Protein AF-A0A8S3JSL9-F1 (afdb_monomer_lite)

pLDDT: mean 90.42, std 7.45, range [50.91, 97.94]

Secondary structure (DSSP, 8-state):
--SB-TTSPBP--SS--EE-HHHHHHHHHTTT----EEEEEEEEETTEEEEEEEEES-SS-EEEPGGGGTPPSEEEEETTEEEEEEEESSSS-EEE-TTTSSTT--EEEEEEEEEEPSSS-EEE----TTSSSSS-TTT--------

Radius of gyration: 15.83 Å; chains: 1; bounding box: 38×41×47 Å

Structure (mmCIF, N/CA/C/O backbone):
data_AF-A0A8S3JSL9-F1
#
_entry.id   AF-A0A8S3JSL9-F1
#
loop_
_atom_site.group_PDB
_atom_site.id
_atom_site.type_symbol
_atom_site.label_atom_id
_atom_site.label_alt_id
_atom_site.label_comp_id
_atom_site.label_asym_id
_atom_site.label_entity_id
_atom_site.label_seq_id
_atom_site.pdbx_PDB_ins_code
_atom_site.Cartn_x
_atom_site.Cartn_y
_atom_site.Cartn_z
_atom_site.occupancy
_atom_site.B_iso_or_equiv
_atom_site.auth_seq_id
_atom_site.auth_comp_id
_atom_site.auth_asym_id
_atom_site.auth_atom_id
_atom_site.pdbx_PDB_model_num
ATOM 1 N N . MET A 1 1 ? 5.478 -18.375 7.736 1.00 65.38 1 MET A N 1
ATOM 2 C CA . MET A 1 1 ? 5.229 -17.770 6.404 1.00 65.38 1 MET A CA 1
ATOM 3 C C . MET A 1 1 ? 4.567 -16.401 6.552 1.00 65.38 1 MET A C 1
ATOM 5 O O . MET A 1 1 ? 3.710 -16.240 7.420 1.00 65.38 1 MET A O 1
ATOM 9 N N . LYS A 1 2 ? 4.989 -15.418 5.744 1.00 85.12 2 LYS A N 1
ATOM 10 C CA . LYS A 1 2 ? 4.541 -14.009 5.809 1.00 85.12 2 LYS A CA 1
ATOM 11 C C . LYS A 1 2 ? 3.280 -13.718 4.977 1.00 85.12 2 LYS A C 1
ATOM 13 O O . LYS A 1 2 ? 2.503 -12.851 5.350 1.00 85.12 2 LYS A O 1
ATOM 18 N N . CYS A 1 3 ? 3.044 -14.493 3.917 1.00 84.56 3 CYS A N 1
ATOM 19 C CA . CYS A 1 3 ? 1.861 -14.416 3.044 1.00 84.56 3 CYS A CA 1
ATOM 20 C C . CYS A 1 3 ? 0.579 -14.997 3.648 1.00 84.56 3 CYS A C 1
ATOM 22 O O . CYS A 1 3 ? -0.520 -14.744 3.168 1.00 84.56 3 CYS A O 1
ATOM 24 N N . CYS A 1 4 ? 0.739 -15.888 4.621 1.00 86.50 4 CYS A N 1
ATOM 25 C CA . CYS A 1 4 ? -0.218 -16.957 4.824 1.00 86.50 4 CYS A CA 1
ATOM 26 C C . CYS A 1 4 ? -0.553 -17.110 6.304 1.00 86.50 4 CYS A C 1
ATOM 28 O O . CYS A 1 4 ? 0.253 -16.797 7.193 1.00 86.50 4 CYS A O 1
ATOM 30 N N . ARG A 1 5 ? -1.754 -17.606 6.565 1.00 84.69 5 ARG A N 1
ATOM 31 C CA . ARG A 1 5 ? -2.206 -18.064 7.876 1.00 84.69 5 ARG A CA 1
ATOM 32 C C . ARG A 1 5 ? -1.432 -19.317 8.305 1.00 84.69 5 ARG A C 1
ATOM 34 O O . ARG A 1 5 ? -0.642 -19.875 7.545 1.00 84.69 5 ARG A O 1
ATOM 41 N N . ALA A 1 6 ? -1.636 -19.741 9.551 1.00 86.19 6 ALA A N 1
ATOM 42 C CA . ALA A 1 6 ? -1.000 -20.949 10.086 1.00 86.19 6 ALA A CA 1
ATOM 43 C C . ALA A 1 6 ? -1.451 -22.232 9.359 1.00 86.19 6 ALA A C 1
ATOM 45 O O . ALA A 1 6 ? -0.679 -23.177 9.265 1.00 86.19 6 ALA A O 1
ATOM 46 N N . ASP A 1 7 ? -2.665 -22.227 8.803 1.00 87.69 7 ASP A N 1
ATOM 47 C CA . ASP A 1 7 ? -3.264 -23.304 8.000 1.00 87.69 7 ASP A CA 1
ATOM 48 C C . ASP A 1 7 ? -2.800 -23.307 6.526 1.00 87.69 7 ASP A C 1
ATOM 50 O O . ASP A 1 7 ? -3.240 -24.140 5.740 1.00 87.69 7 ASP A O 1
ATOM 54 N N . GLY A 1 8 ? -1.915 -22.382 6.134 1.00 87.69 8 GLY A N 1
ATOM 55 C CA . GLY A 1 8 ? -1.417 -22.259 4.762 1.00 87.69 8 GLY A CA 1
ATOM 56 C C . GLY A 1 8 ? -2.312 -21.444 3.823 1.00 87.69 8 GLY A C 1
ATOM 57 O O . GLY A 1 8 ? -1.916 -21.206 2.683 1.00 87.69 8 GLY A O 1
ATOM 58 N N . LEU A 1 9 ? -3.467 -20.945 4.279 1.00 89.88 9 LEU A N 1
ATOM 59 C CA . LEU A 1 9 ? -4.314 -20.080 3.459 1.00 89.88 9 LEU A CA 1
ATOM 60 C C . LEU A 1 9 ? -3.633 -18.720 3.236 1.00 89.88 9 LEU A C 1
ATOM 62 O O . LEU A 1 9 ? -3.278 -18.025 4.192 1.00 89.88 9 LEU A O 1
ATOM 66 N N . ILE A 1 10 ? -3.471 -18.332 1.970 1.00 89.88 10 ILE A N 1
ATOM 67 C CA . ILE A 1 10 ? -2.925 -17.025 1.581 1.00 89.88 10 ILE A CA 1
ATOM 68 C C . ILE A 1 10 ? -3.910 -15.929 1.993 1.00 89.88 10 ILE A C 1
ATOM 70 O O . ILE A 1 10 ? -5.094 -16.005 1.649 1.00 89.88 10 ILE A O 1
ATOM 74 N N . LEU A 1 11 ? -3.398 -14.925 2.709 1.00 90.56 11 LEU A N 1
ATOM 75 C CA . LEU A 1 11 ? -4.116 -13.692 3.008 1.00 90.56 11 LEU A CA 1
ATOM 76 C C . LEU A 1 11 ? -4.134 -12.823 1.756 1.00 90.56 11 LEU A C 1
ATOM 78 O O . LEU A 1 11 ? -3.089 -12.573 1.157 1.00 90.56 11 LEU A O 1
ATOM 82 N N . LYS A 1 12 ? -5.325 -12.391 1.358 1.00 92.12 12 LYS A N 1
ATOM 83 C CA . LYS A 1 12 ? -5.539 -11.617 0.142 1.00 92.12 12 LYS A CA 1
ATOM 84 C C . LYS A 1 12 ? -6.133 -10.249 0.476 1.00 92.12 12 LYS A C 1
ATOM 86 O O . LYS A 1 12 ? -7.002 -10.175 1.353 1.00 92.12 12 LYS A O 1
ATOM 91 N N . PRO A 1 13 ? -5.678 -9.191 -0.208 1.00 92.94 13 PRO A N 1
ATOM 92 C CA . PRO A 1 13 ? -6.442 -7.956 -0.324 1.00 92.94 13 PRO A CA 1
ATOM 93 C C . PRO A 1 13 ? -7.683 -8.160 -1.210 1.00 92.94 13 PRO A C 1
ATOM 95 O O . PRO A 1 13 ? -7.840 -9.213 -1.835 1.00 92.94 13 PRO A O 1
ATOM 98 N N . ASP A 1 14 ? -8.541 -7.144 -1.297 1.00 93.12 14 ASP A N 1
ATOM 99 C CA . ASP A 1 14 ? -9.770 -7.207 -2.106 1.00 93.12 14 ASP A CA 1
ATOM 100 C C . ASP A 1 14 ? -9.489 -7.095 -3.604 1.00 93.12 14 ASP A C 1
ATOM 102 O O . ASP A 1 14 ? -10.202 -7.667 -4.428 1.00 93.12 14 ASP A O 1
ATOM 106 N N . LEU A 1 15 ? -8.429 -6.366 -3.958 1.00 92.25 15 LEU A N 1
ATOM 107 C CA . LEU A 1 15 ? -7.960 -6.208 -5.330 1.00 92.25 15 LEU A CA 1
ATOM 108 C C . LEU A 1 15 ? -6.538 -6.755 -5.478 1.00 92.25 15 LEU A C 1
ATOM 110 O O . LEU A 1 15 ? -5.753 -6.682 -4.536 1.00 92.25 15 LEU A O 1
ATOM 114 N N . PRO A 1 16 ? -6.146 -7.282 -6.648 1.00 91.88 16 PRO A N 1
ATOM 115 C CA . PRO A 1 16 ? -4.752 -7.635 -6.881 1.00 91.88 16 PRO A CA 1
ATOM 116 C C . PRO A 1 16 ? -3.841 -6.406 -6.755 1.00 91.88 16 PRO A C 1
ATOM 118 O O . PRO A 1 16 ? -4.281 -5.264 -6.867 1.00 91.88 16 PRO A O 1
ATOM 121 N N . LEU A 1 17 ? -2.555 -6.653 -6.521 1.00 92.44 17 LEU A N 1
ATOM 122 C CA . LEU A 1 17 ? -1.531 -5.616 -6.561 1.00 92.44 17 LEU A CA 1
ATOM 123 C C . LEU A 1 17 ? -1.366 -5.140 -8.013 1.00 92.44 17 LEU A C 1
ATOM 125 O O . LEU A 1 17 ? -0.986 -5.928 -8.877 1.00 92.44 17 LEU A O 1
ATOM 129 N N . THR A 1 18 ? -1.691 -3.875 -8.283 1.00 93.69 18 THR A N 1
ATOM 130 C CA . THR A 1 18 ? -1.705 -3.294 -9.638 1.00 93.69 18 THR A CA 1
ATOM 131 C C . THR A 1 18 ? -0.869 -2.028 -9.717 1.00 93.69 18 THR A C 1
ATOM 133 O O . THR A 1 18 ? -0.733 -1.309 -8.728 1.00 93.69 18 THR A O 1
ATOM 136 N N . THR A 1 19 ? -0.309 -1.750 -10.895 1.00 93.62 19 THR A N 1
ATOM 137 C CA . THR A 1 19 ? 0.469 -0.532 -11.142 1.00 93.62 19 THR A CA 1
ATOM 138 C C . THR A 1 19 ? -0.382 0.702 -10.867 1.00 93.62 19 THR A C 1
ATOM 140 O O . THR A 1 19 ? -1.551 0.763 -11.248 1.00 93.62 19 THR A O 1
ATOM 143 N N . ILE A 1 20 ? 0.207 1.705 -10.219 1.00 93.56 20 ILE A N 1
ATOM 144 C CA . ILE A 1 20 ? -0.472 2.979 -9.980 1.00 93.56 20 ILE A CA 1
ATOM 145 C C . ILE A 1 20 ? -0.716 3.672 -11.328 1.00 93.56 20 ILE A C 1
ATOM 147 O O . ILE A 1 20 ? 0.223 3.887 -12.094 1.00 93.56 20 ILE A O 1
ATOM 151 N N . ASN A 1 21 ? -1.961 4.079 -11.603 1.00 89.75 21 ASN A N 1
ATOM 152 C CA . ASN A 1 21 ? -2.348 4.699 -12.881 1.00 89.75 21 ASN A CA 1
ATOM 153 C C . ASN A 1 21 ? -1.460 5.887 -13.269 1.00 89.75 21 ASN A C 1
ATOM 155 O O . ASN A 1 21 ? -1.163 6.075 -14.446 1.00 89.75 21 ASN A O 1
ATOM 159 N N . ARG A 1 22 ? -1.015 6.681 -12.286 1.00 86.94 22 ARG A N 1
ATOM 160 C CA . ARG A 1 22 ? -0.100 7.798 -12.533 1.00 86.94 22 ARG A CA 1
ATOM 161 C C . ARG A 1 22 ? 1.240 7.329 -13.097 1.00 86.94 22 ARG A C 1
ATOM 163 O O . ARG A 1 22 ? 1.696 7.907 -14.072 1.00 86.94 22 ARG A O 1
ATOM 170 N N . LEU A 1 23 ? 1.820 6.266 -12.542 1.00 88.06 23 LEU A N 1
ATOM 171 C CA . LEU A 1 23 ? 3.073 5.702 -13.037 1.00 88.06 23 LEU A CA 1
ATOM 172 C C . LEU A 1 23 ? 2.907 5.161 -14.464 1.00 88.06 23 LEU A C 1
ATOM 174 O O . LEU A 1 23 ? 3.727 5.448 -15.328 1.00 88.06 23 LEU A O 1
ATOM 178 N N . ALA A 1 24 ? 1.811 4.443 -14.728 1.00 86.94 24 ALA A N 1
ATOM 179 C CA . ALA A 1 24 ? 1.496 3.951 -16.069 1.00 86.94 24 ALA A CA 1
ATOM 180 C C . ALA A 1 24 ? 1.296 5.102 -17.076 1.00 86.94 24 ALA A C 1
ATOM 182 O O . ALA A 1 24 ? 1.750 5.026 -18.217 1.00 86.94 24 ALA A O 1
ATOM 183 N N . SER A 1 25 ? 0.656 6.191 -16.643 1.00 87.25 25 SER A N 1
ATOM 184 C CA . SER A 1 25 ? 0.512 7.417 -17.428 1.00 87.25 25 SER A CA 1
ATOM 185 C C . SER A 1 25 ? 1.869 8.068 -17.698 1.00 87.25 25 SER A C 1
ATOM 187 O O . SER A 1 25 ? 2.145 8.435 -18.835 1.00 87.25 25 SER A O 1
ATOM 189 N N . ASP A 1 26 ? 2.725 8.198 -16.683 1.00 85.81 26 ASP A N 1
ATOM 190 C CA . ASP A 1 26 ? 4.068 8.757 -16.838 1.00 85.81 26 ASP A CA 1
ATOM 191 C C . ASP A 1 26 ? 4.864 7.912 -17.851 1.00 85.81 26 ASP A C 1
ATOM 193 O O . ASP A 1 26 ? 5.418 8.458 -18.801 1.00 85.81 26 ASP A O 1
ATOM 197 N N . TRP A 1 27 ? 4.833 6.578 -17.761 1.00 85.06 27 TRP A N 1
ATOM 198 C CA . TRP A 1 27 ? 5.470 5.704 -18.755 1.00 85.06 27 TRP A CA 1
ATOM 199 C C . TRP A 1 27 ? 4.990 5.980 -20.185 1.00 85.06 27 TRP A C 1
ATOM 201 O O . TRP A 1 27 ? 5.808 6.052 -21.103 1.00 85.06 27 TRP A O 1
ATOM 211 N N . ALA A 1 28 ? 3.683 6.173 -20.383 1.00 85.94 28 ALA A N 1
ATOM 212 C CA . ALA A 1 28 ? 3.118 6.480 -21.695 1.00 85.94 28 ALA A CA 1
ATOM 213 C C . ALA A 1 28 ? 3.579 7.848 -22.237 1.00 85.94 28 ALA A C 1
ATOM 215 O O . ALA A 1 28 ? 3.853 7.967 -23.430 1.00 85.94 28 ALA A O 1
ATOM 216 N N . PHE A 1 29 ? 3.704 8.868 -21.379 1.00 84.56 29 PHE A N 1
ATOM 217 C CA . PHE A 1 29 ? 4.143 10.212 -21.780 1.00 84.56 29 PHE A CA 1
ATOM 218 C C . PHE A 1 29 ? 5.669 10.355 -21.922 1.00 84.56 29 PHE A C 1
ATOM 220 O O . PHE A 1 29 ? 6.129 11.183 -22.706 1.00 84.56 29 PHE A O 1
ATOM 227 N N . TYR A 1 30 ? 6.465 9.539 -21.227 1.00 80.00 30 TYR A N 1
ATOM 228 C CA . TYR A 1 30 ? 7.933 9.553 -21.280 1.00 80.00 30 TYR A CA 1
ATOM 229 C C . TYR A 1 30 ? 8.499 8.542 -22.292 1.00 80.00 30 TYR A C 1
ATOM 231 O O . TYR A 1 30 ? 9.413 7.780 -21.982 1.00 80.00 30 TYR A O 1
ATOM 239 N N . ASN A 1 31 ? 7.970 8.528 -23.521 1.00 80.56 31 ASN A N 1
ATOM 240 C CA . ASN A 1 31 ? 8.444 7.674 -24.624 1.00 80.56 31 ASN A CA 1
ATOM 241 C C . ASN A 1 31 ? 8.524 6.168 -24.282 1.00 80.56 31 ASN A C 1
ATOM 243 O O . ASN A 1 31 ? 9.361 5.452 -24.831 1.00 80.56 31 ASN A O 1
ATOM 247 N N . GLY A 1 32 ? 7.688 5.677 -23.363 1.00 75.44 32 GLY A N 1
ATOM 248 C CA . GLY A 1 32 ? 7.694 4.275 -22.939 1.00 75.44 32 GLY A CA 1
ATOM 249 C C . GLY A 1 32 ? 8.821 3.899 -21.972 1.00 75.44 32 GLY A C 1
ATOM 250 O O . GLY A 1 32 ? 9.028 2.711 -21.724 1.00 75.44 32 GLY A O 1
ATOM 251 N N . VAL A 1 33 ? 9.564 4.866 -21.421 1.00 80.94 33 VAL A N 1
ATOM 252 C CA . VAL A 1 33 ? 10.636 4.584 -20.457 1.00 80.94 33 VAL A CA 1
ATOM 253 C C . VAL A 1 33 ? 10.044 4.353 -19.067 1.00 80.94 33 VAL A C 1
ATOM 255 O O . VAL A 1 33 ? 9.483 5.265 -18.451 1.00 80.94 33 VAL A O 1
ATOM 258 N N . SER A 1 34 ? 10.210 3.129 -18.555 1.00 80.75 34 SER A N 1
ATOM 259 C CA . SER A 1 34 ? 9.792 2.776 -17.196 1.00 80.75 34 SER A CA 1
ATOM 260 C C . SER A 1 34 ? 10.591 3.553 -16.149 1.00 80.75 34 SER A C 1
ATOM 262 O O . SER A 1 34 ? 11.820 3.593 -16.174 1.00 80.75 34 SER A O 1
ATOM 264 N N . GLN A 1 35 ? 9.869 4.143 -15.200 1.00 85.81 35 GLN A N 1
ATOM 265 C CA . GLN A 1 35 ? 10.424 4.835 -14.033 1.00 85.81 35 GLN A CA 1
ATOM 266 C C . GLN A 1 35 ? 10.676 3.891 -12.842 1.00 85.81 35 GLN A C 1
ATOM 268 O O . GLN A 1 35 ? 11.196 4.321 -11.810 1.00 85.81 35 GLN A O 1
ATOM 273 N N . GLY A 1 36 ? 10.343 2.605 -12.990 1.00 91.00 36 GLY A N 1
ATOM 274 C CA . GLY A 1 36 ? 10.444 1.596 -11.939 1.00 91.00 36 GLY A CA 1
ATOM 275 C C . GLY A 1 36 ? 9.117 0.961 -11.563 1.00 91.00 36 GLY A C 1
ATOM 276 O O . GLY A 1 36 ? 8.065 1.381 -12.021 1.00 91.00 36 GLY A O 1
ATOM 277 N N . GLU A 1 37 ? 9.168 -0.050 -10.710 1.00 92.81 37 GLU A N 1
ATOM 278 C CA . GLU A 1 37 ? 8.054 -0.940 -10.405 1.00 92.81 37 GLU A CA 1
ATOM 279 C C . GLU A 1 37 ? 7.319 -0.444 -9.152 1.00 92.81 37 GLU A C 1
ATOM 281 O O . GLU A 1 37 ? 7.743 -0.723 -8.035 1.00 92.81 37 GLU A O 1
ATOM 286 N N . LEU A 1 38 ? 6.216 0.296 -9.321 1.00 95.06 38 LEU A N 1
ATOM 287 C CA . LEU A 1 38 ? 5.412 0.831 -8.216 1.00 95.06 38 LEU A CA 1
ATOM 288 C C . LEU A 1 38 ? 3.944 0.411 -8.334 1.00 95.06 38 LEU A C 1
ATOM 290 O O . LEU A 1 38 ? 3.253 0.697 -9.317 1.00 95.06 38 LEU A O 1
ATOM 294 N N . TYR A 1 39 ? 3.458 -0.239 -7.283 1.00 96.00 39 TYR A N 1
ATOM 295 C CA . TYR A 1 39 ? 2.152 -0.872 -7.251 1.00 96.00 39 TYR A CA 1
ATOM 296 C C . TYR A 1 39 ? 1.398 -0.536 -5.974 1.00 96.00 39 TYR A C 1
ATOM 298 O O . TYR A 1 39 ? 1.993 -0.300 -4.919 1.00 96.00 39 TYR A O 1
ATOM 306 N N . SER A 1 40 ? 0.075 -0.595 -6.051 1.00 96.88 40 SER A N 1
ATOM 307 C CA . SER A 1 40 ? -0.786 -0.528 -4.883 1.00 96.88 40 SER A CA 1
ATOM 308 C C . SER A 1 40 ? -1.920 -1.546 -4.950 1.00 96.88 40 SER A C 1
ATOM 310 O O . SER A 1 40 ? -2.306 -2.045 -6.008 1.00 96.88 40 SER A O 1
ATOM 312 N N . THR A 1 41 ? -2.421 -1.899 -3.777 1.00 96.38 41 THR A N 1
ATOM 313 C CA . THR A 1 41 ? -3.648 -2.673 -3.583 1.00 96.38 41 THR A CA 1
ATOM 314 C C . THR A 1 41 ? -4.395 -2.103 -2.383 1.00 96.38 41 THR A C 1
ATOM 316 O O . THR A 1 41 ? -3.851 -1.275 -1.644 1.00 96.38 41 THR A O 1
ATOM 319 N N . ARG A 1 42 ? -5.642 -2.533 -2.190 1.00 96.25 42 ARG A N 1
ATOM 320 C CA . ARG A 1 42 ? -6.471 -2.130 -1.067 1.00 96.25 42 ARG A CA 1
ATOM 321 C C . ARG A 1 42 ? -7.305 -3.269 -0.497 1.00 96.25 42 ARG A C 1
ATOM 323 O O . ARG A 1 42 ? -7.668 -4.208 -1.207 1.00 96.25 42 ARG A O 1
ATOM 330 N N . THR A 1 43 ? -7.651 -3.101 0.769 1.00 96.00 43 THR A N 1
ATOM 331 C CA . THR A 1 43 ? -8.688 -3.855 1.469 1.00 96.00 43 THR A CA 1
ATOM 332 C C . THR A 1 43 ? -9.642 -2.844 2.091 1.00 96.00 43 THR A C 1
ATOM 334 O O . THR A 1 43 ? -9.187 -1.917 2.759 1.00 96.00 43 THR A O 1
ATOM 337 N N . THR A 1 44 ? -10.942 -3.008 1.898 1.00 94.62 44 THR A N 1
ATOM 338 C CA . THR A 1 44 ? -11.971 -2.125 2.444 1.00 94.62 44 THR A CA 1
ATOM 339 C C . THR A 1 44 ? -12.799 -2.889 3.464 1.00 94.62 44 THR A C 1
ATOM 341 O O . THR A 1 44 ? -13.592 -3.734 3.084 1.00 94.62 44 THR A O 1
ATOM 344 N N . ILE A 1 45 ? -12.639 -2.586 4.752 1.00 92.56 45 ILE A N 1
ATOM 345 C CA . ILE A 1 45 ? -13.470 -3.161 5.819 1.00 92.56 45 ILE A CA 1
ATOM 346 C C . ILE A 1 45 ? -14.491 -2.102 6.243 1.00 92.56 45 ILE A C 1
ATOM 348 O O . ILE A 1 45 ? -14.096 -1.016 6.673 1.00 92.56 45 ILE A O 1
ATOM 352 N N . ASN A 1 46 ? -15.788 -2.403 6.124 1.00 90.12 46 ASN A N 1
ATOM 353 C CA . ASN A 1 46 ? -16.865 -1.411 6.255 1.00 90.12 46 ASN A CA 1
ATOM 354 C C . ASN A 1 46 ? -16.616 -0.222 5.295 1.00 90.12 46 ASN A C 1
ATOM 356 O O . ASN A 1 46 ? -16.539 -0.433 4.088 1.00 90.12 46 ASN A O 1
ATOM 360 N N . ASP A 1 47 ? -16.429 0.992 5.824 1.00 88.56 47 ASP A N 1
ATOM 361 C CA . ASP A 1 47 ? -16.124 2.209 5.051 1.00 88.56 47 ASP A CA 1
ATOM 362 C C . ASP A 1 47 ? -14.644 2.631 5.146 1.00 88.56 47 ASP A C 1
ATOM 364 O O . ASP A 1 47 ? -14.251 3.704 4.686 1.00 88.56 47 ASP A O 1
ATOM 368 N N . GLN A 1 48 ? -13.793 1.798 5.754 1.00 92.25 48 GLN A N 1
ATOM 369 C CA . GLN A 1 48 ? -12.377 2.090 5.970 1.00 92.25 48 GLN A CA 1
ATOM 370 C C . GLN A 1 48 ? -11.528 1.356 4.937 1.00 92.25 48 GLN A C 1
ATOM 372 O O . GLN A 1 48 ? -11.544 0.127 4.860 1.00 92.25 48 GLN A O 1
ATOM 377 N N . THR A 1 49 ? -10.770 2.109 4.138 1.00 95.12 49 THR A N 1
ATOM 378 C CA . THR A 1 49 ? -9.922 1.545 3.078 1.00 95.12 49 THR A CA 1
ATOM 379 C C . THR A 1 49 ? -8.454 1.604 3.469 1.00 95.12 49 THR A C 1
ATOM 381 O O . THR A 1 49 ? -7.884 2.677 3.642 1.00 95.12 49 THR A O 1
ATOM 384 N N . PHE A 1 50 ? -7.844 0.431 3.568 1.00 96.31 50 PHE A N 1
ATOM 385 C CA . PHE A 1 50 ? -6.436 0.219 3.875 1.00 96.31 50 PHE A CA 1
ATOM 386 C C . PHE A 1 50 ? -5.683 -0.068 2.589 1.00 96.31 50 PHE A C 1
ATOM 388 O O . PHE A 1 50 ? -6.210 -0.762 1.719 1.00 96.31 50 PHE A O 1
ATOM 395 N N . HIS A 1 51 ? -4.445 0.404 2.477 1.00 97.38 51 HIS A N 1
ATOM 396 C CA . HIS A 1 51 ? -3.637 0.175 1.283 1.00 97.38 51 HIS A CA 1
ATOM 397 C C . HIS A 1 51 ? -2.317 -0.504 1.606 1.00 97.38 51 HIS A C 1
ATOM 399 O O . HIS A 1 51 ? -1.748 -0.340 2.686 1.00 97.38 51 HIS A O 1
ATOM 405 N N . VAL A 1 52 ? -1.814 -1.233 0.619 1.00 97.06 52 VAL A N 1
ATOM 406 C CA . VAL A 1 52 ? -0.431 -1.699 0.577 1.00 97.06 52 VAL A CA 1
ATOM 407 C C . VAL A 1 52 ? 0.223 -1.041 -0.629 1.00 97.06 52 VAL A C 1
ATOM 409 O O . VAL A 1 52 ? -0.343 -1.081 -1.722 1.00 97.06 52 VAL A O 1
ATOM 412 N N . ILE A 1 53 ? 1.391 -0.439 -0.430 1.00 97.25 53 ILE A N 1
ATOM 413 C CA . ILE A 1 53 ? 2.217 0.145 -1.489 1.00 97.25 53 ILE A CA 1
ATOM 414 C C . ILE A 1 53 ? 3.479 -0.698 -1.597 1.00 97.25 53 ILE A C 1
ATOM 416 O O . ILE A 1 53 ? 4.175 -0.907 -0.604 1.00 97.25 53 ILE A O 1
ATOM 420 N N . PHE A 1 54 ? 3.774 -1.168 -2.800 1.00 96.25 54 PHE A N 1
ATOM 421 C CA . PHE A 1 54 ? 4.955 -1.963 -3.107 1.00 96.25 54 PHE A CA 1
ATOM 422 C C . PHE A 1 54 ? 5.807 -1.215 -4.123 1.00 96.25 54 PHE A C 1
ATOM 424 O O . PHE A 1 54 ? 5.278 -0.764 -5.140 1.00 96.25 54 PHE A O 1
ATOM 431 N N . ALA A 1 55 ? 7.112 -1.132 -3.872 1.00 96.25 55 ALA A N 1
ATOM 432 C CA . ALA A 1 55 ? 8.071 -0.603 -4.827 1.00 96.25 55 ALA A CA 1
ATOM 433 C C . ALA A 1 55 ? 9.290 -1.518 -4.980 1.00 96.25 55 ALA A C 1
ATOM 435 O O . ALA A 1 55 ? 9.822 -2.035 -3.994 1.00 96.25 55 ALA A O 1
ATOM 436 N N . SER A 1 56 ? 9.772 -1.658 -6.208 1.00 95.25 56 SER A N 1
ATOM 437 C CA . SER A 1 56 ? 11.058 -2.271 -6.537 1.00 95.25 56 SER A CA 1
ATOM 438 C C . SER A 1 56 ? 11.609 -1.678 -7.834 1.00 95.25 56 SER A C 1
ATOM 440 O O . SER A 1 56 ? 10.943 -0.882 -8.496 1.00 95.25 56 SER A O 1
ATOM 442 N N . ALA A 1 57 ? 12.847 -2.031 -8.192 1.00 94.62 57 ALA A N 1
ATOM 443 C CA . ALA A 1 57 ? 13.461 -1.667 -9.474 1.00 94.62 57 ALA A CA 1
ATOM 444 C C . ALA A 1 57 ? 13.318 -0.178 -9.875 1.00 94.62 57 ALA A C 1
ATOM 446 O O . ALA A 1 57 ? 13.290 0.160 -11.062 1.00 94.62 57 ALA A O 1
ATOM 447 N N . MET A 1 58 ? 13.228 0.714 -8.884 1.00 94.31 58 MET A N 1
ATOM 448 C CA . MET A 1 58 ? 12.996 2.139 -9.075 1.00 94.31 58 MET A CA 1
ATOM 449 C C . MET A 1 58 ? 14.193 2.763 -9.784 1.00 94.31 58 MET A C 1
ATOM 451 O O . MET A 1 58 ? 15.340 2.546 -9.392 1.00 94.31 58 MET A O 1
ATOM 455 N N . LYS A 1 59 ? 13.934 3.517 -10.857 1.00 91.81 59 LYS A N 1
ATOM 456 C CA . LYS A 1 59 ? 14.991 4.156 -11.664 1.00 91.81 59 LYS A CA 1
ATOM 457 C C . LYS A 1 59 ? 15.242 5.606 -11.256 1.00 91.81 59 LYS A C 1
ATOM 459 O O . LYS A 1 59 ? 16.308 6.142 -11.538 1.00 91.81 59 LYS A O 1
ATOM 464 N N . GLN A 1 60 ? 14.291 6.202 -10.545 1.00 91.31 60 GLN A N 1
ATOM 465 C CA . GLN A 1 60 ? 14.399 7.515 -9.920 1.00 91.31 60 GLN A CA 1
ATOM 466 C C . GLN A 1 60 ? 13.532 7.580 -8.659 1.00 91.31 60 GLN A C 1
ATOM 468 O O . GLN A 1 60 ? 12.646 6.744 -8.465 1.00 91.31 60 GLN A O 1
ATOM 473 N N . ASP A 1 61 ? 13.803 8.564 -7.807 1.00 94.38 61 ASP A N 1
ATOM 474 C CA . ASP A 1 61 ? 12.958 8.838 -6.648 1.00 94.38 61 ASP A CA 1
ATOM 475 C C . ASP A 1 61 ? 11.549 9.258 -7.109 1.00 94.38 61 ASP A C 1
ATOM 477 O O . ASP A 1 61 ? 11.389 9.936 -8.128 1.00 94.38 61 ASP A O 1
ATOM 481 N N . TYR A 1 62 ? 10.520 8.842 -6.370 1.00 93.62 62 TYR A N 1
ATOM 482 C CA . TYR A 1 62 ? 9.123 9.073 -6.735 1.00 93.62 62 TYR A CA 1
ATOM 483 C C . TYR A 1 62 ? 8.278 9.431 -5.512 1.00 93.62 62 TYR A C 1
ATOM 485 O O . TYR A 1 62 ? 8.327 8.747 -4.488 1.00 93.62 62 TYR A O 1
ATOM 493 N N . LEU A 1 63 ? 7.469 10.485 -5.630 1.00 95.75 63 LEU A N 1
ATOM 494 C CA . LEU A 1 63 ? 6.529 10.889 -4.587 1.00 95.75 63 LEU A CA 1
ATOM 495 C C . LEU A 1 63 ? 5.161 10.260 -4.841 1.00 95.75 63 LEU A C 1
ATOM 497 O O . LEU A 1 63 ? 4.548 10.481 -5.885 1.00 95.75 63 LEU A O 1
ATOM 501 N N . VAL A 1 64 ? 4.668 9.502 -3.866 1.00 96.69 64 VAL A N 1
ATOM 502 C CA . VAL A 1 64 ? 3.330 8.907 -3.898 1.00 96.69 64 VAL A CA 1
ATOM 503 C C . VAL A 1 64 ? 2.419 9.706 -2.987 1.00 96.69 64 VAL A C 1
ATOM 505 O O . VAL A 1 64 ? 2.652 9.790 -1.784 1.00 96.69 64 VAL A O 1
ATOM 508 N N . TYR A 1 65 ? 1.367 10.268 -3.570 1.00 97.38 65 TYR A N 1
ATOM 509 C CA . TYR A 1 65 ? 0.334 11.013 -2.856 1.00 97.38 65 TYR A CA 1
ATOM 510 C C . TYR A 1 65 ? -0.882 10.113 -2.594 1.00 97.38 65 TYR A C 1
ATOM 512 O O . TYR A 1 65 ? -1.134 9.202 -3.394 1.00 97.38 65 TYR A O 1
ATOM 520 N N . PRO A 1 66 ? -1.680 10.363 -1.538 1.00 97.06 66 PRO A N 1
ATOM 521 C CA . PRO A 1 66 ? -2.870 9.558 -1.245 1.00 97.06 66 PRO A CA 1
ATOM 522 C C . PRO A 1 66 ? -3.824 9.437 -2.441 1.00 97.06 66 PRO A C 1
ATOM 524 O O . PRO A 1 66 ? -4.260 8.338 -2.796 1.00 97.06 66 PRO A O 1
ATOM 527 N N . SER A 1 67 ? -4.059 10.549 -3.140 1.00 96.00 67 SER A N 1
ATOM 528 C CA . SER A 1 67 ? -4.932 10.615 -4.317 1.00 96.00 67 SER A CA 1
ATOM 529 C C . SER A 1 67 ? -4.503 9.686 -5.461 1.00 96.00 67 SER A C 1
ATOM 531 O O . SER A 1 67 ? -5.358 9.179 -6.187 1.00 96.00 67 SER A O 1
ATOM 533 N N . MET A 1 68 ? -3.207 9.384 -5.599 1.00 95.56 68 MET A N 1
ATOM 534 C CA . MET A 1 68 ? -2.693 8.508 -6.661 1.00 95.56 68 MET A CA 1
ATOM 535 C C . MET A 1 68 ? -3.103 7.046 -6.478 1.00 95.56 68 MET A C 1
ATOM 537 O O . MET A 1 68 ? -3.252 6.323 -7.461 1.00 95.56 68 MET A O 1
ATOM 541 N N . ILE A 1 69 ? -3.289 6.609 -5.231 1.00 95.50 69 ILE A N 1
ATOM 542 C CA . ILE A 1 69 ? -3.700 5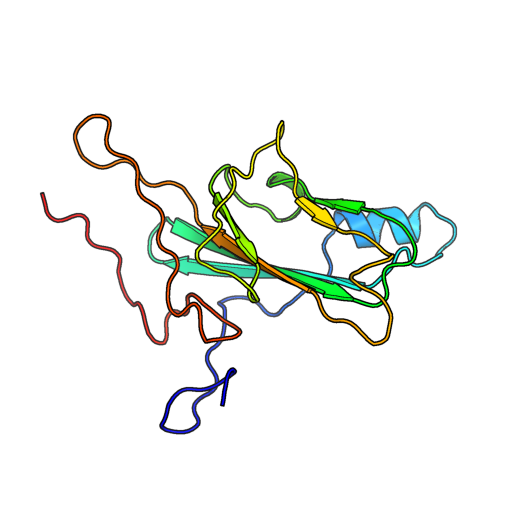.240 -4.889 1.00 95.50 69 ILE A CA 1
ATOM 543 C C . ILE A 1 69 ? -5.178 5.153 -4.490 1.00 95.50 69 ILE A C 1
ATOM 545 O O . ILE A 1 69 ? -5.641 4.087 -4.085 1.00 95.50 69 ILE A O 1
ATOM 549 N N . GLY A 1 70 ? -5.915 6.264 -4.594 1.00 94.38 70 GLY A N 1
ATOM 550 C CA . GLY A 1 70 ? -7.299 6.365 -4.138 1.00 94.38 70 GLY A CA 1
ATOM 551 C C . GLY A 1 70 ? -7.449 6.239 -2.619 1.00 94.38 70 GLY A C 1
ATOM 552 O O . GLY A 1 70 ? -8.489 5.770 -2.162 1.00 94.38 70 GLY A O 1
ATOM 553 N N . ALA A 1 71 ? -6.415 6.608 -1.858 1.00 94.69 71 ALA A N 1
ATOM 554 C CA . ALA A 1 71 ? -6.440 6.639 -0.401 1.00 94.69 71 ALA A CA 1
ATOM 555 C C . ALA A 1 71 ? -6.930 7.996 0.115 1.00 94.69 71 ALA A C 1
ATOM 557 O O . ALA A 1 71 ? -6.733 9.033 -0.522 1.00 94.69 71 ALA A O 1
ATOM 558 N N . GLN A 1 72 ? -7.523 7.981 1.307 1.00 94.38 72 GLN A N 1
ATOM 559 C CA . GLN A 1 72 ? -7.734 9.186 2.107 1.00 94.38 72 GLN A CA 1
ATOM 560 C C . GLN A 1 72 ? -6.456 9.534 2.888 1.00 94.38 72 GLN A C 1
ATOM 562 O O . GLN A 1 72 ? -5.633 8.641 3.123 1.00 94.38 72 GLN A O 1
ATOM 567 N N . PRO A 1 73 ? -6.290 10.795 3.328 1.00 95.81 73 PRO A N 1
ATOM 568 C CA . PRO A 1 73 ? -5.253 11.151 4.286 1.00 95.81 73 PRO A CA 1
ATOM 569 C C . PRO A 1 73 ? -5.313 10.265 5.532 1.00 95.81 73 PRO A C 1
ATOM 571 O O . PRO A 1 73 ? -6.389 9.935 6.038 1.00 95.81 73 PRO A O 1
ATOM 574 N N . GLY A 1 74 ? -4.152 9.882 6.043 1.00 96.19 74 GLY A N 1
ATOM 575 C CA . GLY A 1 74 ? -4.078 8.971 7.168 1.00 96.19 74 GLY A CA 1
ATOM 576 C C . GLY A 1 74 ? -2.662 8.800 7.679 1.00 96.19 74 GLY A C 1
ATOM 577 O O . GLY A 1 74 ? -1.914 9.768 7.828 1.00 96.19 74 GLY A O 1
ATOM 578 N N . VAL A 1 75 ? -2.300 7.555 7.962 1.00 97.06 75 VAL A N 1
ATOM 579 C CA . VAL A 1 75 ? -0.960 7.204 8.423 1.00 97.06 75 VAL A CA 1
ATOM 580 C C . VAL A 1 75 ? -0.325 6.139 7.552 1.00 97.06 75 VAL A C 1
ATOM 582 O O . VAL A 1 75 ? -1.013 5.282 6.996 1.00 97.06 75 VAL A O 1
ATOM 585 N N . ILE A 1 76 ? 1.000 6.174 7.491 1.00 97.69 76 ILE A N 1
ATOM 586 C CA . ILE A 1 76 ? 1.828 5.230 6.753 1.00 97.69 76 ILE A CA 1
ATOM 587 C C . ILE A 1 76 ? 2.950 4.682 7.632 1.00 97.69 76 ILE A C 1
ATOM 589 O O . ILE A 1 76 ? 3.518 5.397 8.460 1.00 97.69 76 ILE A O 1
ATOM 593 N N . TRP A 1 77 ? 3.290 3.410 7.445 1.00 96.19 77 TRP A N 1
ATOM 594 C CA . TRP A 1 77 ? 4.461 2.787 8.061 1.00 96.19 77 TRP A CA 1
ATOM 595 C C . TRP A 1 77 ? 5.108 1.779 7.112 1.00 96.19 77 TRP A C 1
ATOM 597 O O . TRP A 1 77 ? 4.464 1.247 6.205 1.00 96.19 77 TRP A O 1
ATOM 607 N N . SER A 1 78 ? 6.403 1.532 7.314 1.00 94.75 78 SER A N 1
ATOM 608 C CA . SER A 1 78 ? 7.145 0.519 6.560 1.00 94.75 78 SER A CA 1
ATOM 609 C C . SER A 1 78 ? 6.921 -0.866 7.159 1.00 94.75 78 SER A C 1
ATOM 611 O O . SER A 1 78 ? 6.814 -1.021 8.378 1.00 94.75 78 SER A O 1
ATOM 613 N N . TYR A 1 79 ? 6.923 -1.888 6.310 1.00 91.62 79 TYR A N 1
ATOM 614 C CA . TYR A 1 79 ? 6.943 -3.285 6.736 1.00 91.62 79 TYR A CA 1
ATOM 615 C C . TYR A 1 79 ? 8.119 -3.621 7.659 1.00 91.62 79 TYR A C 1
ATOM 617 O O . TYR A 1 79 ? 7.954 -4.413 8.586 1.00 91.62 79 TYR A O 1
ATOM 625 N N . ASP A 1 80 ? 9.277 -2.994 7.454 1.00 88.94 80 ASP A N 1
ATOM 626 C CA . ASP A 1 80 ? 10.471 -3.272 8.258 1.00 88.94 80 ASP A CA 1
ATOM 627 C C . ASP A 1 80 ? 10.389 -2.675 9.668 1.00 88.94 80 ASP A C 1
ATOM 629 O O . ASP A 1 80 ? 11.119 -3.094 10.567 1.00 88.94 80 ASP A O 1
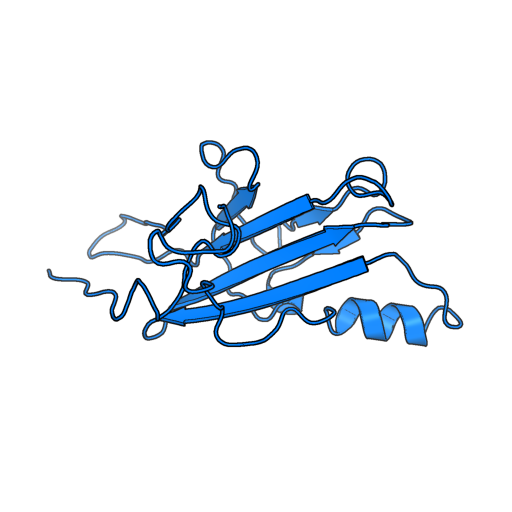ATOM 633 N N . ASN A 1 81 ? 9.517 -1.683 9.877 1.00 89.75 81 ASN A N 1
ATOM 634 C CA . ASN A 1 81 ? 9.376 -1.011 11.161 1.00 89.75 81 ASN A CA 1
ATOM 635 C C . ASN A 1 81 ? 7.977 -0.405 11.338 1.00 89.75 81 ASN A C 1
ATOM 637 O O . ASN A 1 81 ? 7.734 0.748 10.984 1.00 89.75 81 ASN A O 1
ATOM 641 N N . SER A 1 82 ? 7.075 -1.168 11.959 1.00 88.62 82 SER A N 1
ATOM 642 C CA . SER A 1 82 ? 5.729 -0.699 12.308 1.00 88.62 82 SER A CA 1
ATOM 643 C C . SER A 1 82 ? 5.674 0.183 13.558 1.00 88.62 82 SER A C 1
ATOM 645 O O . SER A 1 82 ? 4.607 0.687 13.889 1.00 88.62 82 SER A O 1
ATOM 647 N N . SER A 1 83 ? 6.787 0.350 14.282 1.00 89.75 83 SER A N 1
ATOM 648 C CA . SER A 1 83 ? 6.850 1.224 15.465 1.00 89.75 83 SER A CA 1
ATOM 649 C C . SER A 1 83 ? 6.989 2.699 15.087 1.00 89.75 83 SER A C 1
ATOM 651 O O . SER A 1 83 ? 6.742 3.568 15.919 1.00 89.75 83 SER A O 1
ATOM 653 N N . ILE A 1 84 ? 7.397 2.986 13.847 1.00 92.56 84 ILE A N 1
ATOM 654 C CA . ILE A 1 84 ? 7.494 4.342 13.311 1.00 92.56 84 ILE A CA 1
ATOM 655 C C . ILE A 1 84 ? 6.344 4.542 12.332 1.00 92.56 84 ILE A C 1
ATOM 657 O O . ILE A 1 84 ? 6.340 3.998 11.230 1.00 92.56 84 ILE A O 1
ATOM 661 N N . VAL A 1 85 ? 5.377 5.344 12.760 1.00 94.88 85 VAL A N 1
ATOM 662 C CA . VAL A 1 85 ? 4.205 5.718 11.976 1.00 94.88 85 VAL A CA 1
ATOM 663 C C . VAL A 1 85 ? 4.333 7.192 11.607 1.00 94.88 85 VAL A C 1
ATOM 665 O O . VAL A 1 85 ? 4.672 8.023 12.451 1.00 94.88 85 VAL A O 1
ATOM 668 N N . SER A 1 86 ? 4.091 7.520 10.345 1.00 96.25 86 SER A N 1
ATOM 669 C CA . SER A 1 86 ? 4.156 8.886 9.825 1.00 96.25 86 SER A CA 1
ATOM 670 C C . SER A 1 86 ? 2.806 9.314 9.269 1.00 96.25 86 SER A C 1
ATOM 672 O O . SER A 1 86 ? 1.998 8.478 8.867 1.00 96.25 86 SER A O 1
ATOM 674 N N . VAL A 1 87 ? 2.562 10.622 9.250 1.00 97.25 87 VAL A N 1
ATOM 675 C CA . VAL A 1 87 ? 1.399 11.195 8.566 1.00 97.25 87 VAL A CA 1
ATOM 676 C C . VAL A 1 87 ? 1.552 10.972 7.063 1.00 97.25 87 VAL A C 1
ATOM 678 O O . VAL A 1 87 ? 2.653 11.102 6.530 1.00 97.25 87 VAL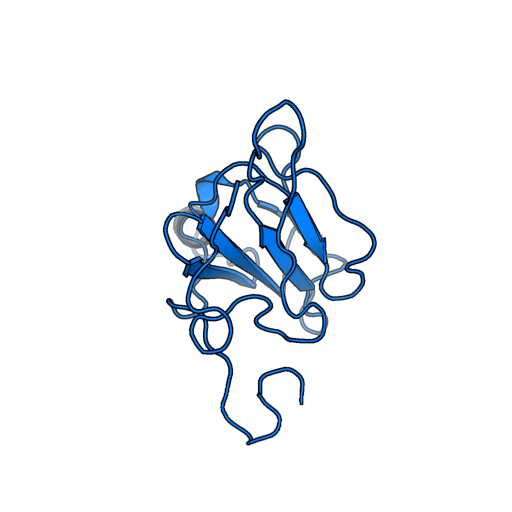 A O 1
ATOM 681 N N . PHE A 1 88 ? 0.452 10.624 6.401 1.00 97.94 88 PHE A N 1
ATOM 682 C CA . PHE A 1 88 ? 0.376 10.451 4.957 1.00 97.94 88 PHE A CA 1
ATOM 683 C C . PHE A 1 88 ? -0.771 11.291 4.405 1.00 97.94 88 PHE A C 1
ATOM 685 O O . PHE A 1 88 ? -1.941 10.931 4.540 1.00 97.94 88 PHE A O 1
ATOM 692 N N . ASP A 1 89 ? -0.430 12.431 3.818 1.00 97.56 89 ASP A N 1
ATOM 693 C CA . ASP A 1 89 ? -1.363 13.398 3.242 1.00 97.56 89 ASP A CA 1
ATOM 694 C C . ASP A 1 89 ? -0.705 14.123 2.049 1.00 97.56 89 ASP A C 1
ATOM 696 O O . ASP A 1 89 ? 0.391 13.759 1.620 1.00 97.56 89 ASP A O 1
ATOM 700 N N . ASP A 1 90 ? -1.366 15.132 1.479 1.00 96.31 90 ASP A N 1
ATOM 701 C CA . ASP A 1 90 ? -0.832 15.852 0.312 1.00 96.31 90 ASP A CA 1
ATOM 702 C C . ASP A 1 90 ? 0.393 16.734 0.631 1.00 96.31 90 ASP A C 1
ATOM 704 O O . ASP A 1 90 ? 1.136 17.111 -0.278 1.00 96.31 90 ASP A O 1
ATOM 708 N N . ILE A 1 91 ? 0.627 17.056 1.908 1.00 97.88 91 ILE A N 1
ATOM 709 C CA . ILE A 1 91 ? 1.799 17.811 2.385 1.00 97.88 91 ILE A CA 1
ATOM 710 C C . ILE A 1 91 ? 2.947 16.847 2.719 1.00 97.88 91 ILE A C 1
ATOM 712 O O . ILE A 1 91 ? 4.118 17.183 2.543 1.00 97.88 91 ILE A O 1
ATOM 716 N N . ASN A 1 92 ? 2.608 15.638 3.163 1.00 97.94 92 ASN A N 1
ATOM 717 C CA . ASN A 1 92 ? 3.507 14.582 3.605 1.00 97.94 92 ASN A CA 1
ATOM 718 C C . ASN A 1 92 ? 3.345 13.333 2.712 1.00 97.94 92 ASN A C 1
ATOM 720 O O . ASN A 1 92 ? 2.858 12.297 3.181 1.00 97.94 92 ASN A O 1
ATOM 724 N N . PRO A 1 93 ? 3.725 13.401 1.419 1.00 97.69 93 PRO A N 1
ATOM 725 C CA . PRO A 1 93 ? 3.676 12.243 0.537 1.00 97.69 93 PRO A CA 1
ATOM 726 C C . PRO A 1 93 ? 4.743 11.208 0.914 1.00 97.69 93 PRO A C 1
ATOM 728 O O . PRO A 1 93 ? 5.762 11.511 1.540 1.00 97.69 93 PRO A O 1
ATOM 731 N N . LEU A 1 94 ? 4.552 9.971 0.457 1.00 97.56 94 LEU A N 1
ATOM 732 C CA . LEU A 1 94 ? 5.566 8.929 0.579 1.00 97.56 94 LEU A CA 1
ATOM 733 C C . LEU A 1 94 ? 6.678 9.191 -0.439 1.00 97.56 94 LEU A C 1
ATOM 735 O O . LEU A 1 94 ? 6.429 9.176 -1.642 1.00 97.56 94 LEU A O 1
ATOM 739 N N . ASN A 1 95 ? 7.912 9.345 0.040 1.00 96.88 95 ASN A N 1
ATOM 740 C CA . ASN A 1 95 ? 9.089 9.381 -0.820 1.00 96.88 95 ASN A CA 1
ATOM 741 C C . ASN A 1 95 ? 9.662 7.971 -1.032 1.00 96.88 95 ASN A C 1
ATOM 743 O O . ASN A 1 95 ? 10.290 7.396 -0.137 1.00 96.88 95 ASN A O 1
ATOM 747 N N . VAL A 1 96 ? 9.459 7.424 -2.227 1.00 95.94 96 VAL A N 1
ATOM 748 C CA . VAL A 1 96 ? 10.036 6.153 -2.668 1.00 95.94 96 VAL A CA 1
ATOM 749 C C . VAL A 1 96 ? 11.410 6.432 -3.266 1.00 95.94 96 VAL A C 1
ATOM 751 O O . VAL A 1 96 ? 11.503 6.987 -4.357 1.00 95.94 96 VAL A O 1
ATOM 754 N N . SER A 1 97 ? 12.482 6.036 -2.574 1.00 95.44 97 SER A N 1
ATOM 755 C CA . SER A 1 97 ? 13.841 6.274 -3.075 1.00 95.44 97 SER A CA 1
ATOM 756 C C . SER A 1 97 ? 14.345 5.150 -3.979 1.00 95.44 97 SER A C 1
ATOM 758 O O . SER A 1 97 ? 14.369 3.986 -3.569 1.00 95.44 97 SER A O 1
ATOM 760 N N . ALA A 1 98 ? 14.866 5.503 -5.155 1.00 94.31 98 ALA A N 1
ATOM 761 C CA . ALA A 1 98 ? 15.494 4.566 -6.086 1.00 94.31 98 ALA A CA 1
ATOM 762 C C . ALA A 1 98 ? 16.748 3.899 -5.519 1.00 94.31 98 ALA A C 1
ATOM 764 O O . ALA A 1 98 ? 17.006 2.727 -5.781 1.00 94.31 98 ALA A O 1
ATOM 765 N N . SER A 1 99 ? 17.490 4.613 -4.671 1.00 94.25 99 SER A N 1
ATOM 766 C CA . SER A 1 99 ? 18.659 4.050 -3.987 1.00 94.25 99 SER A CA 1
ATOM 767 C C . SER A 1 99 ? 18.301 2.938 -2.996 1.00 94.25 99 SER A C 1
ATOM 769 O O . SER A 1 99 ? 19.121 2.060 -2.739 1.00 94.25 99 SER A O 1
ATOM 771 N N . LYS A 1 100 ? 17.080 2.963 -2.443 1.00 93.50 100 LYS A N 1
ATOM 772 C CA . LYS A 1 100 ? 16.602 1.979 -1.463 1.00 93.50 100 LYS A CA 1
ATOM 773 C C . LYS A 1 100 ? 15.782 0.868 -2.103 1.00 93.50 100 LYS A C 1
ATOM 775 O O . LYS A 1 100 ? 15.902 -0.271 -1.676 1.00 93.50 100 LYS A O 1
ATOM 780 N N . CYS A 1 101 ? 14.972 1.182 -3.109 1.00 94.19 101 CYS A N 1
ATOM 781 C CA . CYS A 1 101 ? 14.004 0.265 -3.714 1.00 94.19 101 CYS A CA 1
ATOM 782 C C . CYS A 1 101 ? 14.447 -0.142 -5.128 1.00 94.19 101 CYS A C 1
ATOM 784 O O . CYS A 1 101 ? 13.771 0.152 -6.111 1.00 94.19 101 CYS A O 1
ATOM 786 N N . HIS A 1 102 ? 15.621 -0.766 -5.237 1.00 92.12 102 HIS A N 1
ATOM 787 C CA . HIS A 1 102 ? 16.244 -1.161 -6.507 1.00 92.12 102 HIS A CA 1
ATOM 788 C C . HIS A 1 102 ? 15.952 -2.630 -6.878 1.00 92.12 102 HIS A C 1
ATOM 790 O O . HIS A 1 102 ? 15.184 -3.312 -6.210 1.00 92.12 102 HIS A O 1
ATOM 796 N N . ASP A 1 103 ? 16.564 -3.152 -7.947 1.00 85.62 103 ASP A N 1
ATOM 797 C CA . ASP A 1 103 ? 16.239 -4.472 -8.530 1.00 85.62 103 ASP A CA 1
ATOM 798 C C . ASP A 1 103 ? 16.378 -5.669 -7.553 1.00 85.62 103 ASP A C 1
ATOM 800 O O . ASP A 1 103 ? 15.795 -6.726 -7.777 1.00 85.62 103 ASP A O 1
ATOM 804 N N . LEU A 1 104 ? 17.128 -5.508 -6.456 1.00 84.88 104 LEU A N 1
ATOM 805 C CA . LEU A 1 104 ? 17.340 -6.534 -5.423 1.00 84.88 104 LEU A CA 1
ATOM 806 C C . LEU A 1 104 ? 16.719 -6.161 -4.067 1.00 84.88 104 LEU A C 1
ATOM 808 O O . LEU A 1 104 ? 16.886 -6.899 -3.098 1.00 84.88 104 LEU A O 1
ATOM 812 N N . SER A 1 105 ? 16.038 -5.017 -3.983 1.00 90.00 105 SER A N 1
ATOM 813 C CA . SER A 1 105 ? 15.483 -4.487 -2.743 1.00 90.00 105 SER A CA 1
ATOM 814 C C . SER A 1 105 ? 14.014 -4.136 -2.931 1.00 90.00 105 SER A C 1
ATOM 816 O O . SER A 1 105 ? 13.644 -3.284 -3.738 1.00 90.00 105 SER A O 1
ATOM 818 N N . ILE A 1 106 ? 13.174 -4.832 -2.173 1.00 91.06 106 ILE A N 1
ATOM 819 C CA . ILE A 1 106 ? 11.732 -4.630 -2.160 1.00 91.06 106 ILE A CA 1
ATOM 820 C C . ILE A 1 106 ? 11.400 -3.705 -1.002 1.00 91.06 106 ILE A C 1
ATOM 822 O O . ILE A 1 106 ? 11.781 -3.971 0.136 1.00 91.06 106 ILE A O 1
ATOM 826 N N . CYS A 1 107 ? 10.619 -2.674 -1.287 1.00 95.31 107 CYS A N 1
ATOM 827 C CA . CYS A 1 107 ? 10.069 -1.796 -0.275 1.00 95.31 107 CYS A CA 1
ATOM 828 C C . CYS A 1 107 ? 8.556 -1.986 -0.184 1.00 95.31 107 CYS A C 1
ATOM 830 O O . CYS A 1 107 ? 7.860 -2.044 -1.202 1.00 95.31 107 CYS A O 1
ATOM 832 N N . LEU A 1 108 ? 8.049 -2.083 1.042 1.00 95.50 108 LEU A N 1
ATOM 833 C CA . LEU A 1 108 ? 6.641 -2.329 1.316 1.00 95.50 108 LEU A CA 1
ATOM 834 C C . LEU A 1 108 ? 6.161 -1.378 2.407 1.00 95.50 108 LEU A C 1
ATOM 836 O O . LEU A 1 108 ? 6.751 -1.313 3.487 1.00 95.50 108 LEU A O 1
ATOM 840 N N . TRP A 1 109 ? 5.071 -0.674 2.130 1.00 97.06 109 TRP A N 1
ATOM 841 C CA . TRP A 1 109 ? 4.421 0.223 3.075 1.00 97.06 109 TRP A CA 1
ATOM 842 C C . TRP A 1 109 ? 2.943 -0.092 3.192 1.00 97.06 109 TRP A C 1
ATOM 844 O O . TRP A 1 109 ? 2.317 -0.617 2.269 1.00 97.06 109 TRP A O 1
ATOM 854 N N . TYR A 1 110 ? 2.385 0.287 4.330 1.00 97.44 110 TYR A N 1
ATOM 855 C CA . TYR A 1 110 ? 0.977 0.129 4.640 1.00 97.44 110 TYR A CA 1
ATOM 856 C C . TYR A 1 110 ? 0.379 1.478 4.969 1.00 97.44 110 TYR A C 1
ATOM 858 O O . TYR A 1 110 ? 1.006 2.269 5.669 1.00 97.44 110 TYR A O 1
ATOM 866 N N . VAL A 1 111 ? -0.833 1.713 4.482 1.00 97.56 111 VAL A N 1
ATOM 867 C CA . VAL A 1 111 ? -1.588 2.933 4.752 1.00 97.56 111 VAL A CA 1
ATOM 868 C C . VAL A 1 111 ? -2.873 2.563 5.469 1.00 97.56 111 VAL A C 1
ATOM 870 O O . VAL A 1 111 ? -3.623 1.700 5.003 1.00 97.56 111 VAL A O 1
ATOM 873 N N . SER A 1 112 ? -3.130 3.239 6.583 1.00 96.56 112 SER A N 1
ATOM 874 C CA . SER A 1 112 ? -4.400 3.175 7.302 1.00 96.56 112 SER A CA 1
ATOM 875 C C . SER A 1 112 ? -5.055 4.549 7.284 1.00 96.56 112 SER A C 1
ATOM 877 O O . SER A 1 112 ? -4.367 5.545 7.533 1.00 96.56 112 SER A O 1
ATOM 879 N N . PRO A 1 113 ? -6.380 4.620 7.085 1.00 95.38 113 PRO A N 1
ATOM 880 C CA . PRO A 1 113 ? -7.112 5.836 7.382 1.00 95.38 113 PRO A CA 1
ATOM 881 C C . PRO A 1 113 ? -7.013 6.126 8.883 1.00 95.38 113 PRO A C 1
ATOM 883 O O . PRO A 1 113 ? -6.816 5.216 9.702 1.00 95.38 113 PRO A O 1
ATOM 886 N N . VAL A 1 114 ? -7.130 7.403 9.235 1.00 93.38 114 VAL A N 1
ATOM 887 C CA . VAL A 1 114 ? -7.292 7.824 10.626 1.00 93.38 114 VAL A CA 1
ATOM 888 C C . VAL A 1 114 ? -8.778 7.857 10.935 1.00 93.38 114 VAL A C 1
ATOM 890 O O . VAL A 1 114 ? -9.548 8.522 10.246 1.00 93.38 114 VAL A O 1
ATOM 893 N N . ILE A 1 115 ? -9.166 7.142 11.981 1.00 88.75 115 ILE A N 1
ATOM 894 C CA . ILE A 1 115 ? -10.546 7.035 12.426 1.00 88.75 115 ILE A CA 1
ATOM 895 C C . ILE A 1 115 ? -10.694 7.872 13.696 1.00 88.75 115 ILE A C 1
ATOM 897 O O . ILE A 1 115 ? -9.863 7.811 14.608 1.00 88.75 115 ILE A O 1
ATOM 901 N N . GLU A 1 116 ? -11.741 8.689 13.741 1.00 85.75 116 GLU A N 1
ATOM 902 C CA . GLU A 1 116 ? -12.077 9.509 14.903 1.00 85.75 116 GLU A CA 1
ATOM 903 C C . GLU A 1 116 ? -13.071 8.743 15.791 1.00 85.75 116 GLU A C 1
ATOM 905 O O . GLU A 1 116 ? -14.101 8.266 15.312 1.00 85.75 116 GLU A O 1
ATOM 910 N N . LEU A 1 117 ? -12.756 8.599 17.083 1.00 80.94 117 LEU A N 1
ATOM 911 C CA . LEU A 1 117 ? -13.724 8.158 18.099 1.00 80.94 117 LEU A CA 1
ATOM 912 C C . LEU A 1 117 ? -14.440 9.377 18.683 1.00 80.94 117 LEU A C 1
ATOM 914 O O . LEU A 1 117 ? -14.007 10.513 18.493 1.00 80.94 117 LEU A O 1
ATOM 918 N N . THR A 1 118 ? -15.512 9.151 19.447 1.00 75.88 118 THR A N 1
ATOM 919 C CA . THR A 1 118 ? -16.189 10.210 20.211 1.00 75.88 118 THR A CA 1
ATOM 920 C C . T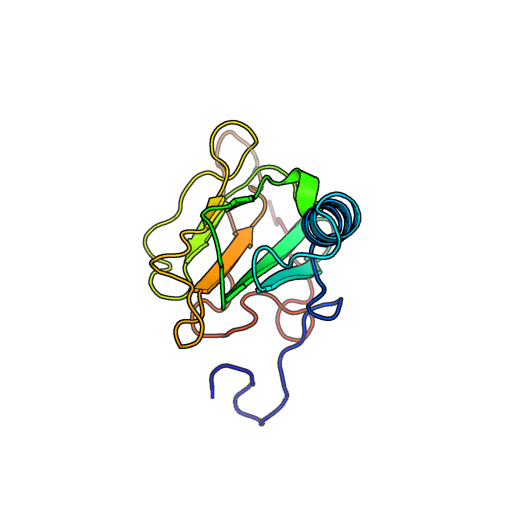HR A 1 118 ? -15.185 11.072 20.982 1.00 75.88 118 THR A C 1
ATOM 922 O O . THR A 1 118 ? -14.482 10.571 21.859 1.00 75.88 118 THR A O 1
ATOM 925 N N . GLY A 1 119 ? -15.132 12.370 20.661 1.00 70.56 119 GLY A N 1
ATOM 926 C CA . GLY A 1 119 ? -14.170 13.325 21.219 1.00 70.56 119 GLY A CA 1
ATOM 927 C C . GLY A 1 119 ? -13.112 13.773 20.202 1.00 70.56 119 GLY A C 1
ATOM 928 O O . GLY A 1 119 ? -13.411 13.943 19.026 1.00 70.56 119 GLY A O 1
ATOM 929 N N . SER A 1 120 ? -11.880 14.012 20.673 1.00 79.62 120 SER A N 1
ATOM 930 C CA . SER A 1 120 ? -10.709 14.409 19.864 1.00 79.62 120 SER A CA 1
ATOM 931 C C . SER A 1 120 ? -9.677 13.284 19.689 1.00 79.62 120 SER A C 1
ATOM 933 O O . SER A 1 120 ? -8.572 13.513 19.192 1.00 79.62 120 SER A O 1
ATOM 935 N N . THR A 1 121 ? -10.011 12.063 20.117 1.00 85.56 121 THR A N 1
ATOM 936 C CA . THR A 1 121 ? -9.115 10.907 20.052 1.00 85.56 121 THR A CA 1
ATOM 937 C C . THR A 1 121 ? -9.144 10.285 18.660 1.00 85.56 121 THR A C 1
ATOM 939 O O . THR A 1 121 ? -10.192 9.883 18.157 1.00 85.56 121 THR A O 1
ATOM 942 N N . LYS A 1 122 ? -7.960 10.181 18.058 1.00 88.19 122 LYS A N 1
ATOM 943 C CA . LYS A 1 122 ? -7.734 9.614 16.728 1.00 88.19 122 LYS A CA 1
ATOM 944 C C . LYS A 1 122 ? -6.962 8.311 16.851 1.00 88.19 122 LYS A C 1
ATOM 946 O O . LYS A 1 122 ? -6.016 8.236 17.635 1.00 88.19 122 LYS A O 1
ATOM 951 N N . TYR A 1 123 ? -7.336 7.306 16.072 1.00 89.81 123 TYR A N 1
ATOM 952 C CA . TYR A 1 123 ? -6.619 6.036 16.004 1.00 89.81 123 TYR A CA 1
ATOM 953 C C . TYR A 1 123 ? -6.467 5.575 14.556 1.00 89.81 123 TYR A C 1
ATOM 955 O O . TYR A 1 123 ? -7.171 6.028 13.658 1.00 89.81 123 TYR A O 1
ATOM 963 N N . ALA A 1 124 ? -5.519 4.674 14.333 1.00 92.19 124 ALA A N 1
ATOM 964 C CA . ALA A 1 124 ? -5.303 4.011 13.059 1.00 92.19 124 ALA A CA 1
ATOM 965 C C . ALA A 1 124 ? -5.086 2.522 13.318 1.00 92.19 124 ALA A C 1
ATOM 967 O O . ALA A 1 124 ? -4.468 2.140 14.317 1.00 92.19 124 ALA A O 1
ATOM 968 N N . LEU A 1 125 ? -5.604 1.678 12.431 1.00 92.75 125 LEU A N 1
ATOM 969 C CA . LEU A 1 125 ? -5.510 0.233 12.573 1.00 92.75 125 LEU A CA 1
ATOM 970 C C . LEU A 1 125 ? -4.353 -0.289 11.721 1.00 92.75 125 LEU A C 1
ATOM 972 O O . LEU A 1 125 ? -4.382 -0.214 10.497 1.00 92.75 125 LEU A O 1
ATOM 976 N N . LEU A 1 126 ? -3.344 -0.857 12.380 1.00 92.62 126 LEU A N 1
ATOM 977 C CA . LEU A 1 126 ? -2.147 -1.360 11.701 1.00 92.62 126 LEU A CA 1
ATOM 978 C C . LEU A 1 126 ? -2.278 -2.822 11.239 1.00 92.62 126 LEU A C 1
ATOM 980 O O . LEU A 1 126 ? -1.529 -3.269 10.374 1.00 92.62 126 LEU A O 1
ATOM 984 N N . GLY A 1 127 ? -3.225 -3.581 11.794 1.00 90.44 127 GLY A N 1
ATOM 985 C CA . GLY A 1 127 ? -3.444 -4.979 11.419 1.00 90.44 127 GLY A CA 1
ATOM 986 C C . GLY A 1 127 ? -2.311 -5.926 11.826 1.00 90.44 127 GLY A C 1
ATOM 987 O O . GLY A 1 127 ? -1.638 -5.742 12.839 1.00 90.44 127 GLY A O 1
ATOM 988 N N . GLU A 1 128 ? -2.105 -6.982 11.037 1.00 89.75 128 GLU A N 1
ATOM 989 C CA . GLU A 1 128 ? -1.019 -7.942 11.231 1.00 89.75 128 GLU A CA 1
ATOM 990 C C . GLU A 1 128 ? 0.303 -7.400 10.643 1.00 89.75 128 GLU A C 1
ATOM 992 O O . GLU A 1 128 ? 0.723 -7.808 9.561 1.00 89.75 128 GLU A O 1
ATOM 997 N N . CYS A 1 129 ? 1.018 -6.536 11.376 1.00 89.19 129 CYS A N 1
ATOM 998 C CA . CYS A 1 129 ? 2.281 -5.910 10.925 1.00 89.19 129 CYS A CA 1
ATOM 999 C C . CYS A 1 129 ? 3.371 -6.903 10.478 1.00 89.19 129 CYS A C 1
ATOM 1001 O O . CYS A 1 129 ? 4.281 -6.561 9.731 1.00 89.19 129 CYS A O 1
ATOM 1003 N N . ASN A 1 130 ? 3.284 -8.155 10.933 1.00 86.62 130 ASN A N 1
ATOM 1004 C CA . ASN A 1 130 ? 4.213 -9.226 10.586 1.00 86.62 130 ASN A CA 1
ATOM 1005 C C . ASN A 1 130 ? 3.829 -9.996 9.310 1.00 86.62 130 ASN A C 1
ATOM 1007 O O . ASN A 1 130 ? 4.456 -11.024 9.032 1.00 86.62 130 ASN A O 1
ATOM 1011 N N . LYS A 1 131 ? 2.817 -9.556 8.558 1.00 88.38 131 LYS A N 1
ATOM 1012 C CA . LYS A 1 131 ? 2.336 -10.160 7.304 1.00 88.38 131 LYS A CA 1
ATOM 1013 C C . LYS A 1 131 ? 2.528 -9.191 6.143 1.00 88.38 131 LYS A C 1
ATOM 1015 O O . LYS A 1 131 ? 2.577 -7.994 6.364 1.00 88.38 131 LYS A O 1
ATOM 1020 N N . TRP A 1 132 ? 2.614 -9.711 4.916 1.00 88.94 132 TRP A N 1
ATOM 1021 C CA . TRP A 1 132 ? 2.671 -8.879 3.697 1.00 88.94 132 TRP A CA 1
ATOM 1022 C C . TRP A 1 132 ? 1.338 -8.203 3.364 1.00 88.94 132 TRP A C 1
ATOM 1024 O O . TRP A 1 132 ? 1.296 -7.192 2.673 1.00 88.94 132 TRP A O 1
ATOM 1034 N N . THR A 1 133 ? 0.242 -8.774 3.854 1.00 90.50 133 THR A N 1
ATOM 1035 C CA . THR A 1 133 ? -1.091 -8.182 3.799 1.00 90.50 133 THR A CA 1
ATOM 1036 C C . THR A 1 133 ? -1.508 -7.921 5.234 1.00 90.50 133 THR A C 1
ATOM 1038 O O . THR A 1 133 ? -1.945 -8.839 5.927 1.00 90.50 133 THR A O 1
ATOM 1041 N N . ALA A 1 134 ? -1.303 -6.687 5.694 1.00 87.56 134 ALA A N 1
ATOM 1042 C CA . ALA A 1 134 ? -1.565 -6.313 7.080 1.00 87.56 134 ALA A CA 1
ATOM 1043 C C . ALA A 1 134 ? -3.062 -6.398 7.433 1.00 87.56 134 ALA A C 1
ATOM 1045 O O . ALA A 1 134 ? -3.414 -6.807 8.538 1.00 87.56 134 ALA A O 1
ATOM 1046 N N . ILE A 1 135 ? -3.946 -6.074 6.482 1.00 91.69 135 ILE A N 1
ATOM 1047 C CA . ILE A 1 135 ? -5.405 -6.096 6.648 1.00 91.69 135 ILE A CA 1
ATOM 1048 C C . ILE A 1 135 ? -6.043 -6.938 5.537 1.00 91.69 135 ILE A C 1
ATOM 1050 O O . ILE A 1 135 ? -5.797 -6.702 4.353 1.00 91.69 135 ILE A O 1
ATOM 1054 N N . SER A 1 136 ? -6.876 -7.911 5.913 1.00 91.94 136 SER A N 1
ATOM 1055 C CA . SER A 1 136 ? -7.596 -8.802 4.991 1.00 91.94 136 SER A CA 1
ATOM 1056 C C . SER A 1 136 ? -8.962 -9.191 5.561 1.00 91.94 136 SER A C 1
ATOM 1058 O O . SER A 1 136 ? -9.058 -9.528 6.746 1.00 91.94 136 SER A O 1
ATOM 106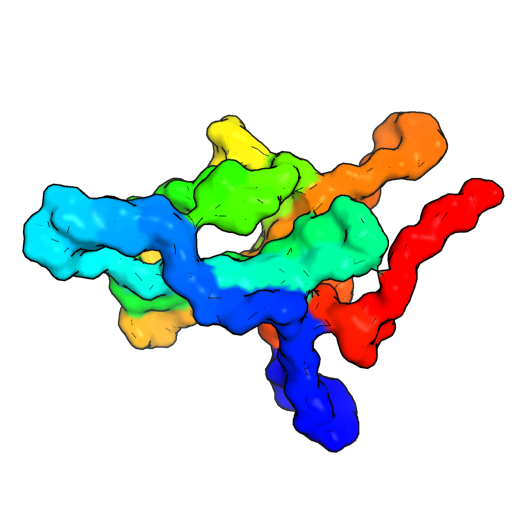0 N N . HIS A 1 137 ? -9.987 -9.259 4.704 1.00 90.62 137 HIS A N 1
ATOM 1061 C CA . HIS A 1 137 ? -11.324 -9.767 5.050 1.00 90.62 137 HIS A CA 1
ATOM 1062 C C . HIS A 1 137 ? -11.322 -11.196 5.609 1.00 90.62 137 HIS A C 1
ATOM 1064 O O . HIS A 1 137 ? -12.211 -11.596 6.353 1.00 90.62 137 HIS A O 1
ATOM 1070 N N . GLN A 1 138 ? -10.290 -11.985 5.298 1.00 88.62 138 GLN A N 1
ATOM 1071 C CA . GLN A 1 138 ? -10.138 -13.350 5.814 1.00 88.62 138 GLN A CA 1
ATOM 1072 C C . GLN A 1 138 ? -9.757 -13.391 7.310 1.00 88.62 138 GLN A C 1
ATOM 1074 O O . GLN A 1 138 ? -9.608 -14.478 7.885 1.00 88.62 138 GLN A O 1
ATOM 1079 N N . ARG A 1 139 ? -9.533 -12.221 7.921 1.00 87.19 139 ARG A N 1
ATOM 1080 C CA . ARG A 1 139 ? -9.113 -12.027 9.315 1.00 87.19 139 ARG A CA 1
ATOM 1081 C C . ARG A 1 139 ? -9.969 -11.017 10.057 1.00 87.19 139 ARG A C 1
ATOM 1083 O O . ARG A 1 139 ? -10.295 -11.257 11.213 1.00 87.19 139 ARG A O 1
ATOM 1090 N N . ILE A 1 140 ? -10.297 -9.913 9.401 1.00 88.31 140 ILE A N 1
ATOM 1091 C CA . ILE A 1 140 ? -11.065 -8.813 9.972 1.00 88.31 140 ILE A CA 1
ATOM 1092 C C . ILE A 1 140 ? -12.341 -8.707 9.152 1.00 88.31 140 ILE A C 1
ATOM 1094 O O . ILE A 1 140 ? -12.276 -8.434 7.960 1.00 88.31 140 ILE A O 1
ATOM 1098 N N . ILE A 1 141 ? -13.478 -8.991 9.781 1.00 86.12 141 ILE A N 1
ATOM 1099 C CA . ILE A 1 141 ? -14.781 -9.037 9.103 1.00 86.12 141 ILE A CA 1
ATOM 1100 C C . ILE A 1 141 ? -15.520 -7.708 9.282 1.00 86.12 141 ILE A C 1
ATOM 1102 O O . ILE A 1 141 ? -16.143 -7.227 8.342 1.00 86.12 141 ILE A O 1
ATOM 1106 N N . SER A 1 142 ? -15.417 -7.108 10.470 1.00 86.38 142 SER A N 1
ATOM 1107 C CA . SER A 1 142 ? -15.977 -5.799 10.797 1.00 86.38 142 SER A CA 1
ATOM 1108 C C . SER A 1 142 ? -15.035 -5.010 11.702 1.00 86.38 142 SER A C 1
ATOM 1110 O O . SER A 1 142 ? -14.205 -5.583 12.417 1.00 86.38 142 SER A O 1
ATOM 1112 N N . ILE A 1 143 ? -15.168 -3.686 11.660 1.00 83.88 143 ILE A N 1
ATOM 1113 C CA . ILE A 1 143 ? -14.606 -2.765 12.651 1.00 83.88 143 ILE A CA 1
ATOM 1114 C C . ILE A 1 143 ? -15.791 -2.073 13.320 1.00 83.88 143 ILE A C 1
ATOM 1116 O O . ILE A 1 143 ? -16.403 -1.180 12.738 1.00 83.88 143 ILE A O 1
ATOM 1120 N N . ASP A 1 144 ? -16.121 -2.515 14.530 1.00 80.25 144 ASP A N 1
ATOM 1121 C CA . ASP A 1 144 ? -17.245 -1.983 15.293 1.00 80.25 144 ASP A CA 1
ATOM 1122 C C . ASP A 1 144 ? -16.752 -0.957 16.314 1.00 80.25 144 ASP A C 1
ATOM 1124 O O . ASP A 1 144 ? -16.009 -1.277 17.244 1.00 80.25 144 ASP A O 1
ATOM 1128 N N . ASN A 1 145 ? -17.203 0.285 16.159 1.00 66.12 145 ASN A N 1
ATOM 1129 C CA . ASN A 1 145 ? -16.972 1.341 17.137 1.00 66.12 145 ASN A CA 1
ATOM 1130 C C . ASN A 1 145 ? -18.067 1.249 18.199 1.00 66.12 145 ASN A 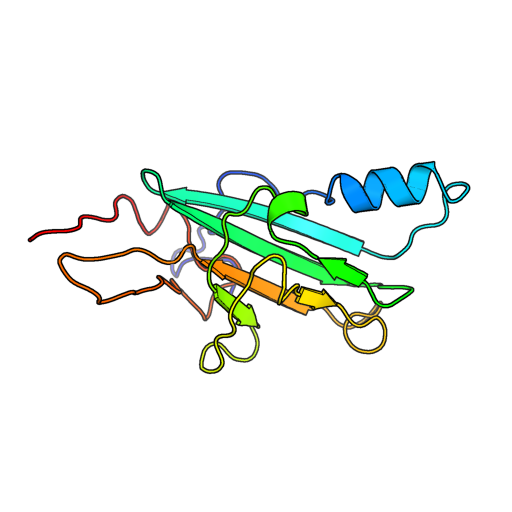C 1
ATOM 1132 O O . ASN A 1 145 ? -19.047 1.990 18.149 1.00 66.12 145 ASN A O 1
ATOM 1136 N N . GLN A 1 146 ? -17.948 0.290 19.120 1.00 55.03 146 GLN A N 1
ATOM 1137 C CA . GLN A 1 146 ? -18.846 0.255 20.272 1.00 55.03 146 GLN A CA 1
ATOM 1138 C C . GLN A 1 146 ? -18.501 1.417 21.206 1.00 55.03 146 GLN A C 1
ATOM 1140 O O . GLN A 1 146 ? -17.404 1.473 21.763 1.00 55.03 146 GLN A O 1
ATOM 1145 N N . ILE A 1 147 ? -19.444 2.352 21.308 1.00 50.91 147 ILE A N 1
ATOM 1146 C CA . ILE A 1 147 ? -19.497 3.430 22.300 1.00 50.91 147 ILE A CA 1
ATOM 1147 C C . ILE A 1 147 ? -20.455 2.980 23.398 1.00 50.91 147 ILE A C 1
ATOM 1149 O O . ILE A 1 147 ? -21.555 2.500 23.034 1.00 50.91 147 ILE A O 1
#

Foldseek 3Di:
DQQADPVRHGFDAPDDWAAQVVQVVVCVVVVNDHQFDWTKTWHQAPNWIKMKIKTAQGNAKDWAACVSRVHDWAWKDWLVDPPDIDTGHPVDTDIDGCVQRRHVHMTMMMGTHWDDAPDRDIDTQQACSSHSCRDGCVPQVHDDRDD

Sequence (147 aa):
MKCCRADGLILKPDLPLTTINRLASDWAFYNGVSQGELYSTRTTINDQTFHVIFASAMKQDYLVYPSMIGAQPGVIWSYDNSSIVSVFDDINPLNVSASKCHDLSICLWYVSPVIELTGSTKYALLGECNKWTAISHQRIISIDNQI

Organism: NCBI:txid392030